Protein AF-A0A1C7M4G0-F1 (afdb_monomer_lite)

Organism: Grifola frondosa (NCBI:txid5627)

pLDDT: mean 76.02, std 16.28, range [31.17, 94.62]

Radius of gyration: 17.14 Å; chains: 1; bounding box: 57×36×47 Å

Secondary structure (DSSP, 8-state):
-EEPP-TTTTTTS-SS-SSTHHHHHHHHHHHT-B-SSEESSTTEEEEE-TT---SS-STT-PPPSEEEEEGGGHHHHPPPTT-------TTTEEEEEE--SSGGG-SB-PPPTT--HHHHTT--SB----SHHHHHHHHHHHHHHHHHHHHHHHHTT-S----EE--GGGG-

Sequence (172 aa):
MYMLSSRNAFTAIPAKAQKERDIYDPLVSSLNRKTKHKSRCPGIVFRNTSAYPDHDKKLGSHKPDLCGYAEEHLQFVQVSESHATAHTDLGYAALFIEVKPCPELDFFRDPPKDIDANDRASCKFVLDIGNKGNLEYAENALGQNIAYAAEICARQHRHFAFPYHLLVLWLG

Structure (mmCIF, N/CA/C/O backbone):
data_AF-A0A1C7M4G0-F1
#
_entry.id   AF-A0A1C7M4G0-F1
#
loop_
_atom_site.group_PDB
_atom_site.id
_atom_site.type_symbol
_atom_site.label_atom_id
_atom_site.label_alt_id
_atom_site.label_comp_id
_atom_site.label_asym_id
_atom_site.label_entity_id
_atom_site.label_seq_id
_atom_site.pdbx_PDB_ins_code
_atom_site.Cartn_x
_atom_site.Cartn_y
_atom_site.Cartn_z
_atom_site.occupancy
_atom_site.B_iso_or_equiv
_atom_site.auth_seq_id
_atom_site.auth_comp_id
_atom_site.auth_asym_id
_atom_site.auth_atom_id
_atom_site.pdbx_PDB_model_num
ATOM 1 N N . MET A 1 1 ? -1.140 -1.499 23.796 1.00 62.16 1 MET A N 1
ATOM 2 C CA . MET A 1 1 ? -1.315 -2.785 23.076 1.00 62.16 1 MET A CA 1
ATOM 3 C C . MET A 1 1 ? 0.041 -3.196 22.510 1.00 62.16 1 MET A C 1
ATOM 5 O O . MET A 1 1 ? 0.724 -2.320 22.000 1.00 62.16 1 MET A O 1
ATOM 9 N N . TYR A 1 2 ? 0.475 -4.456 22.633 1.00 81.38 2 TYR A N 1
ATOM 10 C CA . TYR A 1 2 ? 1.792 -4.876 22.110 1.00 81.38 2 TYR A CA 1
ATOM 11 C C . TYR A 1 2 ? 1.715 -5.265 20.626 1.00 81.38 2 TYR A C 1
ATOM 13 O O . TYR A 1 2 ? 0.671 -5.712 20.154 1.00 81.38 2 TYR A O 1
ATOM 21 N N . MET A 1 3 ? 2.820 -5.142 19.892 1.00 88.44 3 MET A N 1
ATOM 22 C CA . MET A 1 3 ? 2.870 -5.526 18.479 1.00 88.44 3 MET A CA 1
ATOM 23 C C . MET A 1 3 ? 3.054 -7.047 18.316 1.00 88.44 3 MET A C 1
ATOM 25 O O . MET A 1 3 ? 3.808 -7.681 19.062 1.00 88.44 3 MET A O 1
ATOM 29 N N . LEU A 1 4 ? 2.348 -7.659 17.360 1.00 90.94 4 LEU A N 1
ATOM 30 C CA . LEU A 1 4 ? 2.596 -9.049 16.956 1.00 90.94 4 LEU A CA 1
ATOM 31 C C . LEU A 1 4 ? 3.865 -9.150 16.098 1.00 90.94 4 LEU A C 1
ATOM 33 O O . LEU A 1 4 ? 4.090 -8.322 15.224 1.00 90.94 4 LEU A O 1
ATOM 37 N N . SER A 1 5 ? 4.655 -10.209 16.295 1.00 89.06 5 SER A N 1
ATOM 38 C CA . SER A 1 5 ? 5.868 -10.451 15.497 1.00 89.06 5 SER A CA 1
ATOM 39 C C . SER A 1 5 ? 5.536 -10.661 14.023 1.00 89.06 5 SER A C 1
ATOM 41 O O . SER A 1 5 ? 4.771 -11.571 13.714 1.00 89.06 5 SER A O 1
ATOM 43 N N . SER A 1 6 ? 6.138 -9.872 13.129 1.00 87.19 6 SER A N 1
ATOM 44 C CA . SER A 1 6 ? 5.999 -9.969 11.666 1.00 87.19 6 SER A CA 1
ATOM 45 C C . SER A 1 6 ? 6.600 -11.239 11.053 1.00 87.19 6 SER A C 1
ATOM 47 O O . SER A 1 6 ? 6.284 -11.562 9.910 1.00 87.19 6 SER A O 1
ATOM 49 N N . ARG A 1 7 ? 7.411 -11.997 11.803 1.00 88.00 7 ARG A N 1
ATOM 50 C CA . ARG A 1 7 ? 8.016 -13.243 11.321 1.00 88.00 7 ARG A CA 1
ATOM 51 C C . ARG A 1 7 ? 6.924 -14.228 10.891 1.00 88.00 7 ARG A C 1
ATOM 53 O O . ARG A 1 7 ? 6.023 -14.533 11.672 1.00 88.00 7 ARG A O 1
ATOM 60 N N . ASN A 1 8 ? 7.013 -14.712 9.652 1.00 87.44 8 ASN A N 1
ATOM 61 C CA . ASN A 1 8 ? 6.065 -15.640 9.018 1.00 87.44 8 ASN A CA 1
ATOM 62 C C . ASN A 1 8 ? 4.605 -15.146 8.961 1.00 87.44 8 ASN A C 1
ATOM 64 O O . ASN A 1 8 ? 3.692 -15.930 8.694 1.00 87.44 8 ASN A O 1
ATOM 68 N N . ALA A 1 9 ? 4.360 -13.856 9.213 1.00 89.12 9 ALA A N 1
ATOM 69 C CA . ALA A 1 9 ? 3.012 -13.307 9.354 1.00 89.12 9 ALA A CA 1
ATOM 70 C C . ALA A 1 9 ? 2.210 -13.297 8.051 1.00 89.12 9 ALA A C 1
ATOM 72 O O . ALA A 1 9 ? 0.985 -13.211 8.084 1.00 89.12 9 ALA A O 1
ATOM 73 N N . PHE A 1 10 ? 2.907 -13.387 6.927 1.00 91.06 10 PHE A N 1
ATOM 74 C CA . PHE A 1 10 ? 2.361 -13.201 5.593 1.00 91.06 10 PHE A CA 1
ATOM 75 C C . PHE A 1 10 ? 2.626 -14.414 4.690 1.00 91.06 10 PHE A C 1
ATOM 77 O O . PHE A 1 10 ? 2.544 -14.322 3.477 1.00 91.06 10 PHE A O 1
ATOM 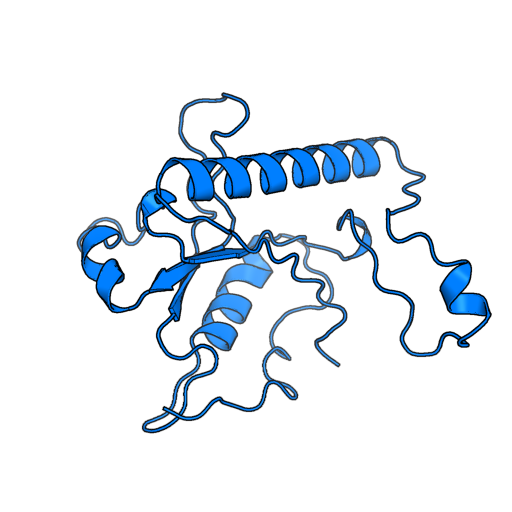84 N N . THR A 1 11 ? 2.916 -15.574 5.279 1.00 91.69 11 THR A N 1
ATOM 85 C CA . THR A 1 11 ? 3.160 -16.838 4.554 1.00 91.69 11 THR A CA 1
ATOM 86 C C . THR A 1 11 ? 1.976 -17.303 3.702 1.00 91.69 11 THR A C 1
ATOM 88 O O . THR A 1 11 ? 2.161 -18.086 2.779 1.00 91.69 11 THR A O 1
ATOM 91 N N . ALA A 1 12 ? 0.767 -16.818 3.995 1.00 90.19 12 ALA A N 1
ATOM 92 C CA . ALA A 1 12 ? -0.431 -17.066 3.197 1.00 90.19 12 ALA A CA 1
ATOM 93 C C . ALA A 1 12 ? -0.533 -16.177 1.941 1.00 90.19 12 ALA A C 1
ATOM 95 O O . ALA A 1 12 ? -1.409 -16.407 1.112 1.00 90.19 12 ALA A O 1
ATOM 96 N N . ILE A 1 13 ? 0.322 -15.156 1.805 1.00 90.50 13 ILE A N 1
ATOM 97 C CA . ILE A 1 13 ? 0.356 -14.279 0.633 1.00 90.50 13 ILE A CA 1
ATOM 98 C C . ILE A 1 13 ? 1.236 -14.930 -0.439 1.00 90.50 13 ILE A C 1
ATOM 100 O O . ILE A 1 13 ? 2.393 -15.254 -0.157 1.00 90.50 13 ILE A O 1
ATOM 104 N N . PRO A 1 14 ? 0.732 -15.121 -1.669 1.00 90.06 14 PRO A N 1
ATOM 105 C CA . PRO A 1 14 ? 1.526 -15.716 -2.732 1.00 90.06 14 PRO A CA 1
ATOM 106 C C . PRO A 1 14 ? 2.654 -14.775 -3.178 1.00 90.06 14 PRO A C 1
ATOM 108 O O . PRO A 1 14 ? 2.451 -13.574 -3.323 1.00 90.06 14 PRO A O 1
ATOM 111 N N . ALA A 1 15 ? 3.833 -15.335 -3.474 1.00 85.94 15 ALA A N 1
ATOM 112 C CA . ALA A 1 15 ? 4.969 -14.578 -4.017 1.00 85.94 15 ALA A CA 1
ATOM 113 C C . ALA A 1 15 ? 4.675 -13.961 -5.399 1.00 85.94 15 ALA A C 1
ATOM 115 O O . ALA A 1 15 ? 5.223 -12.919 -5.754 1.00 85.94 15 ALA A O 1
ATOM 116 N N . LYS A 1 16 ? 3.821 -14.635 -6.178 1.00 88.50 16 LYS A N 1
ATOM 117 C CA . LYS A 1 16 ? 3.263 -14.182 -7.452 1.00 88.50 16 LYS A CA 1
ATOM 118 C C . LYS A 1 16 ? 1.816 -14.647 -7.540 1.00 88.50 16 LYS A C 1
ATOM 120 O O . LYS A 1 16 ? 1.530 -15.808 -7.251 1.00 88.50 16 LYS A O 1
ATOM 125 N N . ALA A 1 17 ? 0.929 -13.768 -7.972 1.00 88.12 17 ALA A N 1
ATOM 126 C CA . ALA A 1 17 ? -0.472 -14.053 -8.224 1.00 88.12 17 ALA A CA 1
ATOM 127 C C . ALA A 1 17 ? -0.795 -13.860 -9.707 1.00 88.12 17 ALA A C 1
ATOM 129 O O . ALA A 1 17 ? -0.136 -13.099 -10.409 1.00 88.12 17 ALA A O 1
ATOM 130 N N . GLN A 1 18 ? -1.834 -14.543 -10.189 1.00 86.50 18 GLN A N 1
ATOM 131 C CA . GLN A 1 18 ? -2.363 -14.290 -11.533 1.00 86.50 18 GLN A CA 1
ATOM 132 C C . GLN A 1 18 ? -3.190 -13.001 -11.568 1.00 86.50 18 GLN A C 1
ATOM 134 O O . GLN A 1 18 ? -3.260 -12.336 -12.598 1.00 86.50 18 GLN A O 1
ATOM 139 N N . LYS A 1 19 ? -3.831 -12.648 -10.447 1.00 85.56 19 LYS A N 1
ATOM 140 C CA . LYS A 1 19 ? -4.625 -11.429 -10.290 1.00 85.56 19 LYS A CA 1
ATOM 141 C C . LYS A 1 19 ? -4.315 -10.785 -8.942 1.00 85.56 19 LYS A C 1
ATOM 143 O O . LYS A 1 19 ? -4.196 -11.488 -7.943 1.00 85.56 19 LYS A O 1
ATOM 148 N N . GLU A 1 20 ? -4.265 -9.455 -8.898 1.00 86.25 20 GLU A N 1
ATOM 149 C CA . GLU A 1 20 ? -4.039 -8.682 -7.659 1.00 86.25 20 GLU A CA 1
ATOM 150 C C . GLU A 1 20 ? -5.058 -9.041 -6.569 1.00 86.25 20 GLU A C 1
ATOM 152 O O . GLU A 1 20 ? -4.704 -9.198 -5.402 1.00 86.25 20 GLU A O 1
ATOM 157 N N . ARG A 1 21 ? -6.308 -9.315 -6.964 1.00 87.00 21 ARG A N 1
ATOM 158 C CA . ARG A 1 21 ? -7.375 -9.729 -6.042 1.00 87.00 21 ARG A CA 1
ATOM 159 C C . ARG A 1 21 ? -7.084 -10.973 -5.214 1.00 87.00 21 ARG A C 1
ATOM 161 O O . ARG A 1 21 ? -7.638 -11.112 -4.129 1.00 87.00 21 ARG A O 1
ATOM 168 N N . ASP A 1 22 ? -6.218 -11.854 -5.704 1.00 89.06 22 ASP A N 1
ATOM 169 C CA . ASP A 1 22 ? -5.860 -13.081 -4.997 1.00 89.06 22 ASP A CA 1
ATOM 170 C C . ASP A 1 22 ? -4.909 -12.785 -3.807 1.00 89.06 22 ASP A C 1
ATOM 172 O O . ASP A 1 22 ? -4.643 -13.663 -2.988 1.00 89.06 22 ASP A O 1
ATOM 176 N N . ILE A 1 23 ? -4.410 -11.544 -3.689 1.00 92.19 23 ILE A N 1
ATOM 177 C CA . ILE A 1 23 ? -3.521 -11.062 -2.618 1.00 92.19 23 ILE A CA 1
ATOM 178 C C . ILE A 1 23 ? -4.280 -10.252 -1.553 1.00 92.19 23 ILE A C 1
ATOM 180 O O . ILE A 1 23 ? -3.877 -10.266 -0.388 1.00 92.19 23 ILE A O 1
ATOM 184 N N . TYR A 1 24 ? -5.369 -9.557 -1.906 1.00 90.12 24 TYR A N 1
ATOM 185 C CA . TYR A 1 24 ? -6.025 -8.599 -1.002 1.00 90.12 24 TYR A CA 1
ATOM 186 C C . TYR A 1 24 ? -6.480 -9.228 0.318 1.00 90.12 24 TYR A C 1
ATOM 188 O O . TYR A 1 24 ? -6.098 -8.759 1.389 1.00 90.12 24 TYR A O 1
ATOM 196 N N . ASP A 1 25 ? -7.264 -10.303 0.260 1.00 91.00 25 ASP A N 1
ATOM 197 C CA . ASP A 1 25 ? -7.826 -10.941 1.452 1.00 91.00 25 ASP A CA 1
ATOM 198 C C . ASP A 1 25 ? -6.762 -11.540 2.387 1.00 91.00 25 ASP A C 1
ATOM 200 O O . ASP A 1 25 ? -6.805 -11.240 3.588 1.00 91.00 25 ASP A O 1
ATOM 204 N N . PRO A 1 26 ? -5.776 -12.336 1.913 1.00 93.75 26 PRO A N 1
ATOM 205 C CA . PRO A 1 26 ? -4.724 -12.828 2.799 1.00 93.75 26 PRO A CA 1
ATOM 206 C C . PRO A 1 26 ? -3.884 -11.682 3.381 1.00 93.75 26 PRO A C 1
ATOM 208 O O . PRO A 1 26 ? -3.517 -11.743 4.557 1.00 93.75 26 PRO A O 1
ATOM 211 N N . LEU A 1 27 ? -3.648 -10.604 2.624 1.00 93.38 27 LEU A N 1
ATOM 212 C CA . LEU A 1 27 ? -2.923 -9.431 3.113 1.00 93.38 27 LEU A CA 1
ATOM 213 C C . LEU A 1 27 ? -3.691 -8.683 4.207 1.00 93.38 27 LEU A C 1
ATOM 215 O O . LEU A 1 27 ? -3.149 -8.455 5.291 1.00 93.38 27 LEU A O 1
ATOM 219 N N . VAL A 1 28 ? -4.964 -8.361 3.971 1.00 92.81 28 VAL A N 1
ATOM 220 C CA . VAL A 1 28 ? -5.837 -7.706 4.957 1.00 92.81 28 VAL A CA 1
ATOM 221 C C . VAL A 1 28 ? -5.975 -8.568 6.210 1.00 92.81 28 VAL A C 1
ATOM 223 O O . VAL A 1 28 ? -5.891 -8.050 7.324 1.00 92.81 28 VAL A O 1
ATOM 226 N N . SER A 1 29 ? -6.126 -9.885 6.053 1.00 93.88 29 SER A N 1
ATOM 227 C CA . SER A 1 29 ? -6.206 -10.829 7.171 1.00 93.88 29 SER A CA 1
ATOM 228 C C . SER A 1 29 ? -4.931 -10.820 8.025 1.00 93.88 29 SER A C 1
ATOM 230 O O . SER A 1 29 ? -4.996 -10.734 9.257 1.00 93.88 29 SER A O 1
ATOM 232 N N . SER A 1 30 ? -3.753 -10.825 7.393 1.00 94.62 30 SER A N 1
ATOM 233 C CA . SER A 1 30 ? -2.465 -10.743 8.090 1.00 94.62 30 SER A CA 1
ATOM 234 C C . SER A 1 30 ? -2.242 -9.398 8.792 1.00 94.62 30 SER A C 1
ATOM 236 O O . SER A 1 30 ? -1.787 -9.381 9.944 1.00 94.62 30 SER A O 1
ATOM 238 N N . LEU A 1 31 ? -2.585 -8.285 8.133 1.00 94.00 31 LEU A N 1
ATOM 239 C CA . LEU A 1 31 ? -2.451 -6.922 8.664 1.00 94.00 31 LEU A CA 1
ATOM 240 C C . LEU A 1 31 ? -3.425 -6.637 9.811 1.00 94.00 31 LEU A C 1
ATOM 242 O O . LEU A 1 31 ? -3.052 -6.011 10.794 1.00 94.00 31 LEU A O 1
ATOM 246 N N . ASN A 1 32 ? -4.653 -7.145 9.748 1.00 94.50 32 ASN A N 1
ATOM 247 C CA . ASN A 1 32 ? -5.644 -6.946 10.808 1.00 94.50 32 ASN A CA 1
ATOM 248 C C . ASN A 1 32 ? -5.561 -7.990 11.926 1.00 94.50 32 ASN A C 1
ATOM 250 O O . ASN A 1 32 ? -6.374 -7.980 12.856 1.00 94.50 32 ASN A O 1
ATOM 254 N N . ARG A 1 33 ? -4.592 -8.913 11.863 1.00 94.50 33 ARG A N 1
ATOM 255 C CA . ARG A 1 33 ? -4.458 -9.970 12.864 1.00 94.50 33 ARG A CA 1
ATOM 256 C C . ARG A 1 33 ? -4.251 -9.365 14.251 1.00 94.50 33 ARG A C 1
ATOM 258 O O . ARG A 1 33 ? -3.264 -8.672 14.504 1.00 94.50 33 ARG A O 1
ATOM 265 N N . LYS A 1 34 ? -5.141 -9.722 15.176 1.00 93.81 34 LYS A N 1
ATOM 266 C CA . LYS A 1 34 ? -5.083 -9.333 16.586 1.00 93.81 34 LYS A CA 1
ATOM 267 C C . LYS A 1 34 ? -5.391 -10.502 17.518 1.00 93.81 34 LYS A C 1
ATOM 269 O O . LYS A 1 34 ? -6.060 -11.461 17.151 1.00 93.81 34 LYS A O 1
ATOM 274 N N . THR A 1 35 ? -4.868 -10.418 18.730 1.00 91.56 35 THR A N 1
ATOM 275 C CA . THR A 1 35 ? -5.187 -11.261 19.885 1.00 91.56 35 THR A CA 1
ATOM 276 C C . THR A 1 35 ? -5.743 -10.370 20.995 1.00 91.56 35 THR A C 1
ATOM 278 O O . THR A 1 35 ? -5.799 -9.150 20.845 1.00 91.56 35 THR A O 1
ATOM 281 N N . LYS A 1 36 ? -6.096 -10.951 22.148 1.00 89.19 36 LYS A N 1
ATOM 282 C CA . LYS A 1 36 ? -6.594 -10.196 23.312 1.00 89.19 36 LYS A CA 1
ATOM 283 C C . LYS A 1 36 ? -5.680 -9.033 23.739 1.00 89.19 36 LYS A C 1
ATOM 285 O O . LYS A 1 36 ? -6.167 -8.040 24.264 1.00 89.19 36 LYS A O 1
ATOM 290 N N . HIS A 1 37 ? -4.367 -9.146 23.521 1.00 89.88 37 HIS A N 1
ATOM 291 C CA . HIS A 1 37 ? -3.383 -8.173 24.018 1.00 89.88 37 HIS A CA 1
ATOM 292 C C . HIS A 1 37 ? -2.473 -7.580 22.938 1.00 89.88 37 HIS A C 1
ATOM 294 O O . HIS A 1 37 ? -1.711 -6.647 23.223 1.00 89.88 37 HIS A O 1
ATOM 300 N N . LYS A 1 38 ? -2.508 -8.126 21.716 1.00 92.12 38 LYS A N 1
ATOM 301 C CA . LYS A 1 38 ? -1.575 -7.757 20.650 1.00 92.12 38 LYS A CA 1
ATOM 302 C C . LYS A 1 38 ? -2.286 -7.522 19.326 1.00 92.12 38 LYS A C 1
ATOM 304 O O . LYS A 1 38 ? -3.219 -8.246 19.011 1.00 92.12 38 LYS A O 1
ATOM 309 N N . SER A 1 39 ? -1.819 -6.568 18.534 1.00 93.25 39 SER A N 1
ATOM 310 C CA . SER A 1 39 ? -2.246 -6.374 17.140 1.00 93.25 39 SER A CA 1
ATOM 311 C C . SER A 1 39 ? -1.015 -6.277 16.249 1.00 93.25 39 SER A C 1
ATOM 313 O O . SER A 1 39 ? 0.058 -5.894 16.717 1.00 93.25 39 SER A O 1
ATOM 315 N N . ARG A 1 40 ? -1.142 -6.653 14.977 1.00 92.69 40 ARG A N 1
ATOM 316 C CA . ARG A 1 40 ? -0.113 -6.382 13.965 1.00 92.69 40 ARG A CA 1
ATOM 317 C C . ARG A 1 40 ? 0.077 -4.879 13.775 1.00 92.69 40 ARG A C 1
ATOM 319 O O . ARG A 1 40 ? 1.202 -4.398 13.801 1.00 92.69 40 ARG A O 1
ATOM 326 N N . CYS A 1 41 ? -1.042 -4.174 13.651 1.00 92.25 41 CYS A N 1
ATOM 327 C CA . CYS A 1 41 ? -1.128 -2.747 13.394 1.00 92.25 41 CYS A CA 1
ATOM 328 C C . CYS A 1 41 ? -2.031 -2.131 14.476 1.00 92.25 41 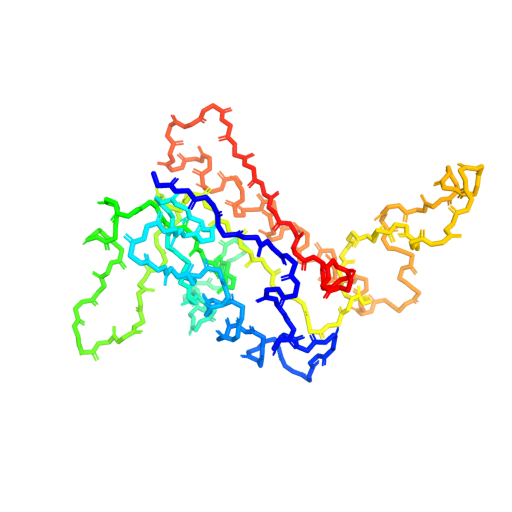CYS A C 1
ATOM 330 O O . CYS A 1 41 ? -3.227 -1.961 14.260 1.00 92.25 41 CYS A O 1
ATOM 332 N N . PRO A 1 42 ? -1.521 -1.898 15.701 1.00 92.19 42 PRO A N 1
ATOM 333 C CA . PRO A 1 42 ? -2.325 -1.305 16.767 1.00 92.19 42 PRO A CA 1
ATOM 334 C C . PRO A 1 42 ? -2.885 0.065 16.361 1.00 92.19 42 PRO A C 1
ATOM 336 O O . PRO A 1 42 ? -2.130 0.914 15.896 1.00 92.19 42 PRO A O 1
ATOM 339 N N . GLY A 1 43 ? -4.191 0.273 16.550 1.00 91.06 43 GLY A N 1
ATOM 340 C CA . GLY A 1 43 ? -4.870 1.535 16.235 1.00 91.06 43 GLY A CA 1
ATOM 341 C C . GLY A 1 43 ? -5.188 1.750 14.753 1.00 91.06 43 GLY A C 1
ATOM 342 O O . GLY A 1 43 ? -5.826 2.747 14.431 1.00 91.06 43 GLY A O 1
ATOM 343 N N . ILE A 1 44 ? -4.790 0.832 13.861 1.00 91.75 44 ILE A N 1
ATOM 344 C CA . ILE A 1 44 ? -5.073 0.911 12.424 1.00 91.75 44 ILE A CA 1
ATOM 345 C C . ILE A 1 44 ? -5.789 -0.356 11.957 1.00 91.75 44 ILE A C 1
ATOM 347 O O . ILE A 1 44 ? -5.367 -1.472 12.257 1.00 91.75 44 ILE A O 1
ATOM 351 N N . VAL A 1 45 ? -6.841 -0.182 11.160 1.00 92.06 45 VAL A N 1
ATOM 352 C CA . VAL A 1 45 ? -7.573 -1.266 10.501 1.00 92.06 45 VAL A CA 1
ATOM 353 C C . VAL A 1 45 ? -7.498 -1.092 8.993 1.00 92.06 45 VAL A C 1
ATOM 355 O O . VAL A 1 45 ? -7.917 -0.072 8.448 1.00 92.06 45 VAL A O 1
ATOM 358 N N . PHE A 1 46 ? -6.988 -2.117 8.319 1.00 91.81 46 PHE A N 1
ATOM 359 C CA . PHE A 1 46 ? -6.898 -2.183 6.867 1.00 91.81 46 PHE A CA 1
ATOM 360 C C . PHE A 1 46 ? -8.205 -2.678 6.251 1.00 91.81 46 PHE A C 1
ATOM 362 O O . PHE A 1 46 ? -8.858 -3.583 6.777 1.00 91.81 46 PHE A O 1
ATOM 369 N N . ARG A 1 47 ? -8.588 -2.098 5.119 1.00 89.06 47 ARG A N 1
ATOM 370 C CA . ARG A 1 47 ? -9.773 -2.461 4.341 1.00 89.06 47 ARG A CA 1
ATOM 371 C C . ARG A 1 47 ? -9.390 -2.666 2.887 1.00 89.06 47 ARG A C 1
ATOM 373 O O . ARG A 1 47 ? -8.525 -1.964 2.376 1.00 89.06 47 ARG A O 1
ATOM 380 N N . ASN A 1 48 ? -10.057 -3.625 2.252 1.00 87.62 48 ASN A N 1
ATOM 381 C CA . ASN A 1 48 ? -9.997 -3.802 0.812 1.00 87.62 48 ASN A CA 1
ATOM 382 C C . ASN A 1 48 ? -10.863 -2.732 0.143 1.00 87.62 48 ASN A C 1
ATOM 384 O O . ASN A 1 48 ? -12.067 -2.668 0.385 1.00 87.62 48 ASN A O 1
ATOM 388 N N . THR A 1 49 ? -10.221 -1.892 -0.658 1.00 83.69 49 THR A N 1
ATOM 389 C CA . THR A 1 49 ? -10.798 -0.733 -1.339 1.00 83.69 49 THR A CA 1
ATOM 390 C C . THR A 1 49 ? -10.713 -0.845 -2.867 1.00 83.69 49 THR A C 1
ATOM 392 O O . THR A 1 49 ? -11.229 0.018 -3.571 1.00 83.69 49 THR A O 1
ATOM 395 N N . SER A 1 50 ? -10.163 -1.954 -3.377 1.00 78.69 50 SER A N 1
ATOM 396 C CA . SER A 1 50 ? -9.980 -2.252 -4.808 1.00 78.69 50 SER A CA 1
ATOM 397 C C . SER A 1 50 ? -11.279 -2.362 -5.618 1.00 78.69 50 SER A C 1
ATOM 399 O O . SER A 1 50 ? -11.274 -2.194 -6.835 1.00 78.69 50 SER A O 1
ATOM 401 N N . ALA A 1 51 ? -12.411 -2.656 -4.969 1.00 65.75 51 ALA A N 1
ATOM 402 C CA . ALA A 1 51 ? -13.654 -3.014 -5.654 1.00 65.75 51 ALA A CA 1
ATOM 403 C C . ALA A 1 51 ? -14.343 -1.848 -6.402 1.00 65.75 51 ALA A C 1
ATOM 405 O O . ALA A 1 51 ? -15.336 -2.088 -7.087 1.00 65.75 51 ALA A O 1
ATOM 406 N N . TYR A 1 52 ? -13.844 -0.609 -6.296 1.00 55.97 52 TYR A N 1
ATOM 407 C CA . TYR A 1 52 ? -14.472 0.571 -6.901 1.00 55.97 52 TYR A CA 1
ATOM 408 C C . TYR A 1 52 ? -13.432 1.529 -7.498 1.00 55.97 52 TYR A C 1
ATOM 410 O O . TYR A 1 52 ? -12.856 2.322 -6.756 1.00 55.97 52 TYR A O 1
ATOM 418 N N . PRO A 1 53 ? -13.220 1.551 -8.825 1.00 49.84 53 PRO A N 1
ATOM 419 C CA . PRO A 1 53 ? -12.735 2.772 -9.468 1.00 49.84 53 PRO A CA 1
ATOM 420 C C . PRO A 1 53 ? -13.767 3.887 -9.217 1.00 49.84 53 PRO A C 1
ATOM 422 O O . PRO A 1 53 ? -14.967 3.610 -9.328 1.00 49.84 53 PRO A O 1
ATOM 425 N N . ASP A 1 54 ? -13.370 5.123 -8.859 1.00 44.12 54 ASP A N 1
ATOM 426 C CA . ASP A 1 54 ? -14.358 6.207 -8.935 1.00 44.12 54 ASP A CA 1
ATOM 427 C C . ASP A 1 54 ? -14.876 6.262 -10.373 1.00 44.12 54 ASP A C 1
ATOM 429 O O . ASP A 1 54 ? -14.135 6.116 -11.345 1.00 44.12 54 ASP A O 1
ATOM 433 N N . HIS A 1 55 ? -16.190 6.416 -10.505 1.00 42.34 55 HIS A N 1
ATOM 434 C CA . HIS A 1 55 ? -16.887 6.373 -11.790 1.00 42.34 55 HIS A CA 1
ATOM 435 C C . HIS A 1 55 ? -16.425 7.464 -12.779 1.00 42.34 55 HIS A C 1
ATOM 437 O O . HIS A 1 55 ? -16.766 7.410 -13.963 1.00 42.34 55 HIS A O 1
ATOM 443 N N . ASP A 1 56 ? -15.612 8.414 -12.321 1.00 46.69 56 ASP A N 1
ATOM 444 C CA . ASP A 1 56 ? -14.987 9.445 -13.130 1.00 46.69 56 ASP A CA 1
ATOM 445 C C . ASP A 1 56 ? -13.650 8.943 -13.669 1.00 46.69 56 ASP A C 1
ATOM 447 O O . ASP A 1 56 ? -12.690 8.860 -12.930 1.00 46.69 56 ASP A O 1
ATOM 451 N N . LYS A 1 57 ? -13.527 8.695 -14.976 1.00 48.69 57 LYS A N 1
ATOM 452 C CA . LYS A 1 57 ? -12.266 8.304 -15.652 1.00 48.69 57 LYS A CA 1
ATOM 453 C C . LYS A 1 57 ? -11.175 9.399 -15.663 1.00 48.69 57 LYS A C 1
ATOM 455 O O . LYS A 1 57 ? -10.425 9.522 -16.631 1.00 48.69 57 LYS A O 1
ATOM 460 N N . LYS A 1 58 ? -11.115 10.264 -14.651 1.00 50.44 58 LYS A N 1
ATOM 461 C CA . LYS A 1 58 ? -10.089 11.303 -14.511 1.00 50.44 58 LYS A CA 1
ATOM 462 C C . LYS A 1 58 ? -8.815 10.688 -13.933 1.00 50.44 58 LYS A C 1
ATOM 464 O O . LYS A 1 58 ? -8.884 9.814 -13.075 1.00 50.44 58 LYS A O 1
ATOM 469 N N . LEU A 1 59 ? -7.648 11.161 -14.362 1.00 45.41 59 LEU A N 1
ATOM 470 C CA . LEU A 1 59 ? -6.390 10.858 -13.671 1.00 45.41 59 LEU A CA 1
ATOM 471 C C . LEU A 1 59 ? -6.521 11.254 -12.187 1.00 45.41 59 LEU A C 1
ATOM 473 O O . LEU A 1 59 ? -6.941 12.370 -11.892 1.00 45.41 59 LEU A O 1
ATOM 477 N N . GLY A 1 60 ? -6.217 10.324 -11.274 1.00 48.03 60 GLY A N 1
ATOM 478 C CA . GLY A 1 60 ? -6.395 10.497 -9.821 1.00 48.03 60 GLY A CA 1
ATOM 479 C C . GLY A 1 60 ? -7.723 9.985 -9.239 1.00 48.03 60 GLY A C 1
ATOM 480 O O . GLY A 1 60 ? -7.936 10.105 -8.040 1.00 48.03 60 GLY A O 1
ATOM 481 N N . SER A 1 61 ? -8.602 9.397 -10.056 1.00 53.75 61 SER A N 1
ATOM 482 C CA . SER A 1 61 ? -9.890 8.798 -9.635 1.00 53.75 61 SER A CA 1
ATOM 483 C C . SER A 1 61 ? -9.808 7.349 -9.152 1.00 53.75 61 SER A C 1
ATOM 485 O O . SER A 1 61 ? -10.796 6.751 -8.720 1.00 53.75 61 SER A O 1
ATOM 487 N N . HIS A 1 62 ? -8.642 6.729 -9.275 1.00 64.00 62 HIS A N 1
ATOM 488 C CA . HIS A 1 62 ? -8.492 5.372 -8.795 1.00 64.00 62 HIS A CA 1
ATOM 489 C C . HIS A 1 62 ? -8.397 5.404 -7.272 1.00 64.00 62 HIS A C 1
ATOM 491 O O . HIS A 1 62 ? -7.870 6.342 -6.684 1.00 64.00 62 HIS A O 1
ATOM 497 N N . LYS A 1 63 ? -8.980 4.410 -6.614 1.00 74.19 63 LYS A N 1
ATOM 498 C CA . LYS A 1 63 ? -8.811 4.231 -5.176 1.00 74.19 63 LYS A CA 1
ATOM 499 C C . LYS A 1 63 ? -7.627 3.299 -4.965 1.00 74.19 63 LYS A C 1
ATOM 501 O O . LYS A 1 63 ? -7.454 2.389 -5.777 1.00 74.19 63 LYS A O 1
ATOM 506 N N . PRO A 1 64 ? -6.832 3.497 -3.900 1.00 83.50 64 PRO A N 1
ATOM 507 C CA . PRO A 1 64 ? -5.827 2.521 -3.534 1.00 83.50 64 PRO A CA 1
ATOM 508 C C . PRO A 1 64 ? -6.452 1.140 -3.376 1.00 83.50 64 PRO A C 1
ATOM 510 O O . PRO A 1 64 ? -7.599 1.031 -2.927 1.00 83.50 64 PRO A O 1
ATOM 513 N N . ASP A 1 65 ? -5.692 0.094 -3.675 1.00 86.62 65 ASP A N 1
ATOM 514 C CA . ASP A 1 65 ? -6.152 -1.281 -3.479 1.00 86.62 65 ASP A 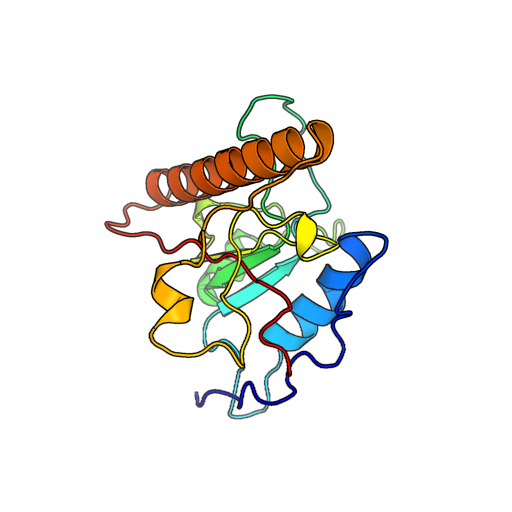CA 1
ATOM 515 C C . ASP A 1 65 ? -6.585 -1.553 -2.038 1.00 86.62 65 ASP A C 1
ATOM 517 O O . ASP A 1 65 ? -7.655 -2.120 -1.804 1.00 86.62 65 ASP A O 1
ATOM 521 N N . LEU A 1 66 ? -5.769 -1.124 -1.068 1.00 88.44 66 LEU A N 1
ATOM 522 C CA . LEU A 1 66 ? -6.080 -1.200 0.356 1.00 88.44 66 LEU A CA 1
ATOM 523 C C . LEU A 1 66 ? -5.851 0.150 1.043 1.00 88.44 66 LEU A C 1
ATOM 525 O O . LEU A 1 66 ? -4.830 0.807 0.831 1.00 88.44 66 LEU A O 1
ATOM 529 N N . CYS A 1 67 ? -6.730 0.502 1.979 1.00 88.38 67 CYS A N 1
ATOM 530 C CA . CYS A 1 67 ? -6.537 1.639 2.879 1.00 88.38 67 CYS A CA 1
ATOM 531 C C . CYS A 1 67 ? -6.524 1.200 4.345 1.00 88.38 67 CYS A C 1
ATOM 533 O O . CYS A 1 67 ? -7.347 0.394 4.779 1.00 88.38 67 CYS A O 1
ATOM 535 N N . GLY A 1 68 ? -5.588 1.749 5.116 1.00 89.94 68 GLY A N 1
ATOM 536 C CA . GLY A 1 68 ? -5.528 1.639 6.569 1.00 89.94 68 GLY A CA 1
ATOM 537 C C . GLY A 1 68 ? -6.134 2.876 7.219 1.00 89.94 68 GLY A C 1
ATOM 538 O O . GLY A 1 68 ? -5.692 3.990 6.947 1.00 89.94 68 GLY A O 1
ATOM 539 N N . TYR A 1 69 ? -7.111 2.686 8.100 1.00 88.69 69 TYR A N 1
ATOM 540 C CA . TYR A 1 69 ? -7.813 3.754 8.817 1.00 88.69 69 TYR A CA 1
ATOM 541 C C . TYR A 1 69 ? -7.530 3.678 10.310 1.00 88.69 69 TYR A C 1
ATOM 543 O O . TYR A 1 69 ? -7.396 2.577 10.844 1.00 88.69 69 TYR A O 1
ATOM 551 N N . ALA A 1 70 ? -7.496 4.823 10.994 1.00 89.56 70 ALA A N 1
ATOM 552 C CA . ALA A 1 70 ? -7.518 4.820 12.454 1.00 89.56 70 ALA A CA 1
ATOM 553 C C . ALA A 1 70 ? -8.824 4.177 12.953 1.00 89.56 70 ALA A C 1
ATOM 555 O O . ALA A 1 70 ? -9.882 4.398 12.360 1.00 89.56 70 ALA A O 1
ATOM 556 N N . GLU A 1 71 ? -8.762 3.388 14.028 1.00 89.69 71 GLU A N 1
ATOM 557 C CA . GLU A 1 71 ? -9.940 2.688 14.568 1.00 89.69 71 GLU A CA 1
ATOM 558 C C . GLU A 1 71 ? -11.100 3.650 14.883 1.00 89.69 71 GLU A C 1
ATOM 560 O O . GLU A 1 71 ? -12.246 3.364 14.540 1.00 89.69 71 GLU A O 1
ATOM 565 N N . GLU A 1 72 ? -10.801 4.822 15.446 1.00 88.12 72 GLU A N 1
ATOM 566 C CA . GLU A 1 72 ? -11.779 5.882 15.736 1.00 88.12 72 GLU A CA 1
ATOM 567 C C . GLU A 1 72 ? -12.440 6.492 14.490 1.00 88.12 72 GLU A C 1
ATOM 569 O O . GLU A 1 72 ? -13.541 7.034 14.576 1.00 88.12 72 GLU A O 1
ATOM 574 N N . HIS A 1 73 ? -11.807 6.377 13.319 1.00 86.06 73 HIS A N 1
ATOM 575 C CA . HIS A 1 73 ? -12.355 6.887 12.064 1.00 86.06 73 HIS A CA 1
ATOM 576 C C . HIS A 1 73 ? -13.246 5.875 11.342 1.00 86.06 73 HIS A C 1
ATOM 578 O O . HIS A 1 73 ? -13.902 6.231 10.363 1.00 86.06 73 HIS A O 1
ATOM 584 N N . LEU A 1 74 ? -13.307 4.620 11.808 1.00 84.62 74 LEU A N 1
ATOM 585 C CA . LEU A 1 74 ? -14.037 3.559 11.112 1.00 84.62 74 LEU A CA 1
ATOM 586 C C . LEU A 1 74 ? -15.522 3.869 10.943 1.00 84.62 74 LEU A C 1
ATOM 588 O O . LEU A 1 74 ? -16.077 3.563 9.894 1.00 84.62 74 LEU A O 1
ATOM 592 N N . GLN A 1 75 ? -16.140 4.524 11.922 1.00 81.56 75 GLN A N 1
ATOM 593 C CA . GLN A 1 75 ? -17.546 4.928 11.847 1.00 81.56 75 GLN A CA 1
ATOM 594 C C . GLN A 1 75 ? -17.840 5.935 10.722 1.00 81.56 75 GLN A C 1
ATOM 596 O O . GLN A 1 75 ? -18.979 6.024 10.280 1.00 81.56 75 GLN A O 1
ATOM 601 N N . PHE A 1 76 ? -16.835 6.685 10.254 1.00 76.75 76 PHE A N 1
ATOM 602 C CA . PHE A 1 76 ? -16.993 7.674 9.180 1.00 76.75 76 PHE A CA 1
ATOM 603 C C . PHE A 1 76 ? -16.783 7.075 7.787 1.00 76.75 76 PHE A C 1
ATOM 605 O O . PHE A 1 76 ? -17.244 7.640 6.802 1.00 76.75 76 PHE A O 1
ATOM 612 N N . VAL A 1 77 ? -16.099 5.929 7.702 1.00 77.56 77 VAL A N 1
ATOM 613 C CA . VAL A 1 77 ? -15.786 5.246 6.433 1.00 77.56 77 VAL A CA 1
ATOM 614 C C . VAL A 1 77 ? -16.581 3.953 6.235 1.00 77.56 77 VAL A C 1
ATOM 616 O O . VAL A 1 77 ? -16.568 3.366 5.154 1.00 77.56 77 VAL A O 1
ATOM 619 N N . GLN A 1 78 ? -17.282 3.479 7.268 1.00 69.19 78 GLN A N 1
ATOM 620 C CA . GLN A 1 78 ? -18.185 2.335 7.176 1.00 69.19 78 GLN A CA 1
ATOM 621 C C . GLN A 1 78 ? -19.525 2.749 6.563 1.00 69.19 78 GLN A C 1
ATOM 623 O O . GLN A 1 78 ? -20.237 3.594 7.097 1.00 69.19 78 GLN A O 1
ATOM 628 N N . VAL A 1 79 ? -19.893 2.092 5.465 1.00 59.22 79 VAL A N 1
ATOM 629 C CA . VAL A 1 79 ? -21.242 2.151 4.888 1.00 59.22 79 VAL A CA 1
ATOM 630 C C . VAL A 1 79 ? -22.046 0.980 5.464 1.00 59.22 79 VAL A C 1
ATOM 632 O O . VAL A 1 79 ? -21.513 -0.121 5.608 1.00 59.22 79 VAL A O 1
ATOM 635 N N . SER A 1 80 ? -23.298 1.219 5.856 1.00 49.50 80 SER A N 1
ATOM 636 C CA . SER A 1 80 ? -24.161 0.240 6.529 1.00 49.50 80 SER A CA 1
ATOM 637 C C . SER A 1 80 ? -24.529 -0.977 5.655 1.00 49.50 80 SER A C 1
ATOM 639 O O . SER A 1 80 ? -24.476 -0.943 4.427 1.00 49.50 80 SER A O 1
ATOM 641 N N . GLU A 1 81 ? -24.906 -2.071 6.333 1.00 47.38 81 GLU A N 1
ATOM 642 C CA . GLU A 1 81 ? -24.867 -3.499 5.940 1.00 47.38 81 GLU A CA 1
ATOM 643 C C . GLU A 1 81 ? -25.661 -3.970 4.697 1.00 47.38 81 GLU A C 1
ATOM 645 O O . GLU A 1 81 ? -25.803 -5.172 4.489 1.00 47.38 81 GLU A O 1
ATOM 650 N N . SER A 1 82 ? -26.131 -3.089 3.814 1.00 41.84 82 SER A N 1
ATOM 651 C CA . SER A 1 82 ? -26.675 -3.512 2.505 1.00 41.84 82 SER A CA 1
ATOM 652 C C . SER A 1 82 ? -25.642 -3.479 1.374 1.00 41.84 82 SER A C 1
ATOM 654 O O . SER A 1 82 ? -25.834 -4.125 0.345 1.00 41.84 82 SER A O 1
ATOM 656 N N . HIS A 1 83 ? -24.507 -2.807 1.586 1.00 43.16 83 HIS A N 1
ATOM 657 C CA . HIS A 1 83 ? -23.399 -2.744 0.640 1.00 43.16 83 HIS A CA 1
ATOM 658 C C . HIS A 1 83 ? -22.090 -2.869 1.421 1.00 43.16 83 HIS A C 1
ATOM 660 O O . HIS A 1 83 ? -21.564 -1.884 1.928 1.00 43.16 83 HIS A O 1
ATOM 666 N N . ALA A 1 84 ? -21.572 -4.095 1.552 1.00 41.69 84 ALA A N 1
ATOM 667 C CA . ALA A 1 84 ? -20.342 -4.441 2.283 1.00 41.69 84 ALA A CA 1
ATOM 668 C C . ALA A 1 84 ? -19.047 -3.886 1.640 1.00 41.69 84 ALA A C 1
ATOM 670 O O . ALA A 1 84 ? -17.980 -4.495 1.698 1.00 41.69 84 ALA A O 1
ATOM 671 N N . THR A 1 85 ? -19.143 -2.727 1.006 1.00 48.75 85 THR A N 1
ATOM 672 C CA . THR A 1 85 ? -18.129 -2.084 0.191 1.00 48.75 85 THR A CA 1
ATOM 673 C C . THR A 1 85 ? -17.974 -0.660 0.700 1.00 48.75 85 THR A C 1
ATOM 675 O O . THR A 1 85 ? -18.631 0.267 0.228 1.00 48.75 85 THR A O 1
ATOM 678 N N . ALA A 1 86 ? -17.156 -0.517 1.743 1.00 51.06 86 ALA A N 1
ATOM 679 C CA . ALA A 1 86 ? -16.825 0.766 2.344 1.00 51.06 86 ALA A CA 1
ATOM 680 C C . ALA A 1 86 ? -16.363 1.743 1.253 1.00 51.06 86 ALA A C 1
ATOM 682 O O . ALA A 1 86 ? -15.429 1.445 0.507 1.00 51.06 86 ALA A O 1
ATOM 683 N N . HIS A 1 87 ? -17.021 2.896 1.138 1.00 55.59 87 HIS A N 1
ATOM 684 C CA . HIS A 1 87 ? -16.504 3.965 0.299 1.00 55.59 87 HIS A CA 1
ATOM 685 C C . HIS A 1 87 ? -15.166 4.417 0.888 1.00 55.59 87 HIS A C 1
ATOM 687 O O . HIS A 1 87 ? -15.091 4.840 2.040 1.00 55.59 87 HIS A O 1
ATOM 693 N N . THR A 1 88 ? -14.097 4.306 0.104 1.00 65.00 88 THR A N 1
ATOM 694 C CA . THR A 1 88 ? -12.793 4.849 0.476 1.00 65.00 88 THR A CA 1
ATOM 695 C C . THR A 1 88 ? -12.902 6.361 0.604 1.00 65.00 88 THR A C 1
ATOM 697 O O . THR A 1 88 ? -12.982 7.054 -0.410 1.00 65.00 88 THR A O 1
ATOM 700 N N . ASP A 1 89 ? -12.870 6.882 1.827 1.00 74.69 89 ASP A N 1
ATOM 701 C CA . ASP A 1 89 ? -12.577 8.294 2.047 1.00 74.69 89 ASP A CA 1
ATOM 702 C C . ASP A 1 89 ? -11.080 8.454 2.326 1.00 74.69 89 ASP A C 1
ATOM 704 O O . ASP A 1 89 ? -10.586 8.153 3.417 1.00 74.69 89 ASP A O 1
ATOM 708 N N . LEU A 1 90 ? -10.340 8.915 1.316 1.00 78.19 90 LEU A N 1
ATOM 709 C CA . LEU A 1 90 ? -8.909 9.202 1.439 1.00 78.19 90 LEU A CA 1
ATOM 710 C C . LEU A 1 90 ? -8.618 10.280 2.495 1.00 78.19 90 LEU A C 1
ATOM 712 O O . LEU A 1 90 ? -7.537 10.280 3.076 1.00 78.19 90 LEU A O 1
ATOM 716 N N . GLY A 1 91 ? -9.596 11.129 2.829 1.00 76.88 91 GLY A N 1
ATOM 717 C CA . GLY A 1 91 ? -9.504 12.095 3.921 1.00 76.88 91 GLY A CA 1
ATOM 718 C C . GLY A 1 91 ? -9.417 11.459 5.309 1.00 76.88 91 GLY A C 1
ATOM 719 O O . GLY A 1 91 ? -8.955 12.110 6.241 1.00 76.88 91 GLY A O 1
ATOM 720 N N . TYR A 1 92 ? -9.757 10.179 5.469 1.00 81.69 92 TYR A N 1
ATOM 721 C CA . TYR A 1 92 ? -9.576 9.443 6.729 1.00 81.69 92 TYR A CA 1
ATOM 722 C C . TYR A 1 92 ? -8.469 8.387 6.671 1.00 81.69 92 TYR A C 1
ATOM 724 O O . TYR A 1 92 ? -8.112 7.824 7.713 1.00 81.69 92 TYR A O 1
ATOM 732 N N . ALA A 1 93 ? -7.895 8.130 5.491 1.00 85.62 93 ALA A N 1
ATOM 733 C CA . ALA A 1 93 ? -6.820 7.161 5.338 1.00 85.62 93 ALA A CA 1
ATOM 734 C C . ALA A 1 93 ? -5.587 7.594 6.152 1.00 85.62 93 ALA A C 1
ATOM 736 O O . ALA A 1 93 ? -5.105 8.727 6.083 1.00 85.62 93 ALA A O 1
ATOM 737 N N . ALA A 1 94 ? -5.084 6.686 6.981 1.00 85.56 94 ALA A N 1
ATOM 738 C CA . ALA A 1 94 ? -3.793 6.819 7.645 1.00 85.56 94 ALA A CA 1
ATOM 739 C C . ALA A 1 94 ? -2.673 6.264 6.760 1.00 85.56 94 ALA A C 1
ATOM 741 O O . ALA A 1 94 ? -1.581 6.821 6.732 1.00 85.56 94 ALA A O 1
ATOM 742 N N . LEU A 1 95 ? -2.970 5.174 6.049 1.00 87.56 95 LEU A N 1
ATOM 743 C CA . LEU A 1 95 ? -2.052 4.424 5.203 1.00 87.56 95 LEU A CA 1
ATOM 744 C C . LEU A 1 95 ? -2.782 3.964 3.942 1.00 87.56 95 LEU A C 1
ATOM 746 O O . LEU A 1 95 ? -3.998 3.763 3.965 1.00 87.56 95 LEU A O 1
ATOM 750 N N . PHE A 1 96 ? -2.033 3.714 2.877 1.00 88.38 96 PHE A N 1
ATOM 751 C CA . PHE A 1 96 ? -2.533 3.021 1.696 1.00 88.38 96 PHE A CA 1
ATOM 752 C C . PHE A 1 96 ? -1.488 2.033 1.182 1.00 88.38 96 PHE A C 1
ATOM 754 O O . PHE A 1 96 ? -0.298 2.190 1.457 1.00 88.38 96 PHE A O 1
ATOM 761 N N . ILE A 1 97 ? -1.953 0.993 0.493 1.00 89.00 97 ILE A N 1
ATOM 762 C CA . ILE A 1 97 ? -1.117 -0.030 -0.133 1.00 89.00 97 ILE A CA 1
ATOM 763 C C . ILE A 1 97 ? -1.656 -0.261 -1.538 1.00 89.00 97 ILE A C 1
ATOM 765 O O . ILE A 1 97 ? -2.840 -0.551 -1.700 1.00 89.00 97 ILE A O 1
ATOM 769 N N . GLU A 1 98 ? -0.764 -0.166 -2.516 1.00 86.88 98 GLU A N 1
ATOM 770 C CA . GLU A 1 98 ? -0.967 -0.658 -3.875 1.00 86.88 98 GLU A CA 1
ATOM 771 C C . GLU A 1 98 ? -0.337 -2.041 -3.997 1.00 86.88 98 GLU A C 1
ATOM 773 O O . GLU A 1 98 ? 0.825 -2.248 -3.641 1.00 86.88 98 GLU A O 1
ATOM 778 N N . VAL A 1 99 ? -1.114 -2.998 -4.484 1.00 87.69 99 VAL A N 1
ATOM 779 C CA . VAL A 1 99 ? -0.684 -4.375 -4.681 1.00 87.69 99 VAL A CA 1
ATOM 780 C C . VAL A 1 99 ? -0.290 -4.550 -6.135 1.00 87.69 99 VAL A C 1
ATOM 782 O O . VAL A 1 99 ? -0.895 -3.984 -7.041 1.00 87.69 99 VAL A O 1
ATOM 785 N N . LYS A 1 100 ? 0.745 -5.354 -6.368 1.00 86.75 100 LYS A N 1
ATOM 786 C CA . LYS A 1 100 ? 1.131 -5.789 -7.708 1.00 86.75 100 LYS A CA 1
ATOM 787 C C . LYS A 1 100 ? 1.150 -7.316 -7.744 1.00 86.75 100 LYS A C 1
ATOM 789 O O . LYS A 1 100 ? 1.567 -7.943 -6.767 1.00 86.75 100 LYS A O 1
ATOM 794 N N . PRO A 1 101 ? 0.691 -7.945 -8.840 1.00 85.44 101 PRO A N 1
ATOM 795 C CA . PRO A 1 101 ? 0.525 -9.394 -8.901 1.00 85.44 101 PRO A CA 1
ATOM 796 C C . PRO A 1 101 ? 1.874 -10.111 -9.005 1.00 85.44 101 PRO A C 1
ATOM 798 O O . PRO A 1 101 ? 1.989 -11.276 -8.631 1.00 85.44 101 PRO A O 1
ATOM 801 N N . CYS A 1 102 ? 2.913 -9.425 -9.480 1.00 83.81 102 CYS A N 1
ATOM 802 C CA . CYS A 1 102 ? 4.265 -9.951 -9.510 1.00 83.81 102 CYS A CA 1
ATOM 803 C C . CYS A 1 102 ? 5.302 -8.852 -9.218 1.00 83.81 102 CYS A C 1
ATOM 805 O O . CYS A 1 102 ? 5.089 -7.702 -9.613 1.00 83.81 102 CYS A O 1
ATOM 807 N N . PRO A 1 103 ? 6.436 -9.189 -8.570 1.00 80.75 103 PRO A N 1
ATOM 808 C CA . PRO A 1 103 ? 7.478 -8.217 -8.223 1.00 80.75 103 PRO A CA 1
ATOM 809 C C . PRO A 1 103 ? 8.068 -7.476 -9.428 1.00 80.75 103 PRO A C 1
ATOM 811 O O . PRO A 1 103 ? 8.570 -6.371 -9.287 1.00 80.75 103 PRO A O 1
ATOM 814 N N . GLU A 1 104 ? 8.007 -8.065 -10.625 1.00 79.75 104 GLU A N 1
ATOM 815 C CA . GLU A 1 104 ? 8.518 -7.454 -11.857 1.00 79.75 104 GLU A CA 1
ATOM 816 C C . GLU A 1 104 ? 7.707 -6.237 -12.338 1.00 79.75 104 GLU A C 1
ATOM 818 O O . GLU A 1 104 ? 8.130 -5.567 -13.278 1.00 79.75 104 GLU A O 1
ATOM 823 N N . LEU A 1 105 ? 6.548 -5.972 -11.728 1.00 78.88 105 LEU A N 1
ATOM 824 C CA . LEU A 1 105 ? 5.690 -4.822 -12.028 1.00 78.88 105 LEU A CA 1
ATOM 825 C C . LEU A 1 105 ? 5.779 -3.717 -10.965 1.00 78.88 105 LEU A C 1
ATOM 827 O O . LEU A 1 105 ? 5.111 -2.694 -11.109 1.00 78.88 105 LEU A O 1
ATOM 831 N N . ASP A 1 106 ? 6.559 -3.914 -9.898 1.00 78.44 106 ASP A N 1
ATOM 832 C CA . ASP A 1 106 ? 6.766 -2.891 -8.873 1.00 78.44 106 ASP A CA 1
ATOM 833 C C . ASP A 1 106 ? 7.862 -1.925 -9.313 1.00 78.44 106 ASP A C 1
ATOM 835 O O . ASP A 1 106 ? 9.008 -2.325 -9.468 1.00 78.44 106 ASP A O 1
ATOM 839 N N . PHE A 1 107 ? 7.526 -0.648 -9.494 1.00 76.19 107 PHE A N 1
ATOM 840 C CA . PHE A 1 107 ? 8.467 0.375 -9.951 1.00 76.19 107 PHE A CA 1
ATOM 841 C C . PHE A 1 107 ? 9.758 0.426 -9.114 1.00 76.19 107 PHE A C 1
ATOM 843 O O . PHE A 1 107 ? 10.830 0.732 -9.649 1.00 76.19 107 PHE A O 1
ATOM 850 N N . PHE A 1 108 ? 9.659 0.098 -7.822 1.00 79.19 108 PHE A N 1
ATOM 851 C CA . PHE A 1 108 ? 10.795 0.022 -6.917 1.00 79.19 108 PHE A CA 1
ATOM 852 C C . PHE A 1 108 ? 11.249 -1.420 -6.708 1.00 79.19 108 PHE A C 1
ATOM 854 O O . PHE A 1 108 ? 10.449 -2.322 -6.466 1.00 79.19 108 PHE A O 1
ATOM 861 N N . ARG A 1 109 ? 12.567 -1.637 -6.750 1.00 74.75 109 ARG A N 1
ATOM 862 C CA . ARG A 1 109 ? 13.158 -2.958 -6.529 1.00 74.75 109 ARG A CA 1
ATOM 863 C C . ARG A 1 109 ? 14.158 -2.932 -5.387 1.00 74.75 109 ARG A C 1
ATOM 865 O O . ARG A 1 109 ? 15.169 -2.231 -5.441 1.00 74.75 109 ARG A O 1
ATOM 872 N N . ASP A 1 110 ? 13.903 -3.772 -4.389 1.00 74.38 110 ASP A N 1
ATOM 873 C CA . ASP A 1 110 ? 14.882 -4.031 -3.343 1.00 74.38 110 ASP A CA 1
ATOM 874 C C . ASP A 1 110 ? 16.100 -4.782 -3.906 1.00 74.38 110 ASP A C 1
ATOM 876 O O . ASP A 1 110 ? 15.959 -5.648 -4.784 1.00 74.38 110 ASP A O 1
ATOM 880 N N . PRO A 1 111 ? 17.307 -4.501 -3.385 1.00 77.31 111 PRO A N 1
ATOM 881 C CA . PRO A 1 111 ? 18.473 -5.310 -3.694 1.00 77.31 111 PRO A CA 1
ATOM 882 C C . PRO A 1 111 ? 18.255 -6.770 -3.245 1.00 77.31 111 PRO A C 1
ATOM 884 O O . PRO A 1 111 ? 17.585 -7.012 -2.235 1.00 77.31 111 PRO A O 1
ATOM 887 N N . PRO A 1 112 ? 18.832 -7.759 -3.954 1.00 79.31 112 PRO A N 1
ATOM 888 C CA . PRO A 1 112 ? 18.822 -9.150 -3.508 1.00 79.31 112 PRO A CA 1
ATOM 889 C C . PRO A 1 112 ? 19.378 -9.290 -2.084 1.00 79.31 112 PRO A C 1
ATOM 891 O O . PRO A 1 112 ? 20.329 -8.601 -1.722 1.00 79.31 112 PRO A O 1
ATOM 894 N N . LYS A 1 113 ? 18.814 -10.209 -1.288 1.00 75.81 113 LYS A N 1
ATOM 895 C CA . LYS A 1 113 ? 19.205 -10.407 0.123 1.00 75.81 113 LYS A CA 1
ATOM 896 C C . LYS A 1 113 ? 20.683 -10.774 0.299 1.00 75.81 113 LYS A C 1
ATOM 898 O O . LYS A 1 113 ? 21.273 -10.396 1.304 1.00 75.81 113 LYS A O 1
ATOM 903 N N . ASP A 1 114 ? 21.261 -11.449 -0.691 1.00 82.88 114 ASP A N 1
ATOM 904 C CA . ASP A 1 114 ? 22.621 -11.996 -0.638 1.00 82.88 114 ASP A CA 1
ATOM 905 C C . ASP A 1 114 ? 23.650 -11.135 -1.393 1.00 82.88 114 ASP A C 1
ATOM 907 O O . ASP A 1 114 ? 24.737 -11.612 -1.713 1.00 82.88 114 ASP A O 1
ATOM 911 N N . ILE A 1 115 ? 23.313 -9.884 -1.734 1.00 84.06 115 ILE A N 1
ATOM 912 C CA . ILE A 1 115 ? 24.239 -9.011 -2.461 1.00 84.06 115 ILE A CA 1
ATOM 913 C C . ILE A 1 115 ? 25.352 -8.484 -1.545 1.00 84.06 115 ILE A C 1
ATOM 915 O O . ILE A 1 115 ? 25.091 -8.077 -0.409 1.00 84.06 115 ILE A O 1
ATOM 919 N N . ASP A 1 116 ? 26.588 -8.451 -2.051 1.00 85.69 116 ASP A N 1
ATOM 920 C CA . ASP A 1 116 ? 27.705 -7.831 -1.338 1.00 85.69 116 ASP A CA 1
ATOM 921 C C . ASP A 1 116 ? 27.489 -6.319 -1.161 1.00 85.69 116 ASP A C 1
ATOM 923 O O . ASP A 1 116 ? 26.817 -5.652 -1.956 1.00 85.69 116 ASP A O 1
ATOM 927 N N . ALA A 1 117 ? 28.092 -5.755 -0.113 1.00 78.12 117 ALA A N 1
ATOM 928 C CA . ALA A 1 117 ? 27.999 -4.331 0.179 1.00 78.12 117 ALA A CA 1
ATOM 929 C C . ALA A 1 117 ? 28.537 -3.456 -0.969 1.00 78.12 117 ALA A C 1
ATOM 931 O O . ALA A 1 117 ? 27.967 -2.393 -1.226 1.00 78.12 117 ALA A O 1
ATOM 932 N N . ASN A 1 118 ? 29.582 -3.902 -1.679 1.00 76.94 118 ASN A N 1
ATOM 933 C CA . ASN A 1 118 ? 30.134 -3.162 -2.818 1.00 76.94 118 ASN A CA 1
ATOM 934 C C . ASN A 1 118 ? 29.199 -3.206 -4.033 1.00 76.94 118 ASN A C 1
ATOM 936 O O . ASN A 1 118 ? 29.015 -2.199 -4.717 1.00 76.94 118 ASN A O 1
ATOM 940 N N . ASP A 1 119 ? 28.539 -4.341 -4.250 1.00 79.06 119 ASP A N 1
ATOM 941 C CA . ASP A 1 119 ? 27.622 -4.540 -5.372 1.00 79.06 119 ASP A CA 1
ATOM 942 C C . ASP A 1 119 ? 26.267 -3.856 -5.137 1.00 79.06 119 ASP A C 1
ATOM 944 O O . ASP A 1 119 ? 25.585 -3.461 -6.089 1.00 79.06 119 ASP A O 1
ATOM 948 N N . ARG A 1 120 ? 25.891 -3.610 -3.875 1.00 76.81 120 ARG A N 1
ATOM 949 C CA . ARG A 1 120 ? 24.675 -2.864 -3.515 1.00 76.81 120 ARG A CA 1
ATOM 950 C C . ARG A 1 120 ? 24.656 -1.448 -4.096 1.00 76.81 120 ARG A C 1
ATOM 952 O O . ARG A 1 120 ? 23.587 -0.976 -4.472 1.00 76.81 120 ARG A O 1
ATOM 959 N N . ALA A 1 121 ? 25.810 -0.787 -4.211 1.00 76.12 121 ALA A N 1
ATOM 960 C CA . ALA A 1 121 ? 25.911 0.554 -4.796 1.00 76.12 121 ALA A CA 1
ATOM 961 C C . ALA A 1 121 ? 25.591 0.582 -6.304 1.00 76.12 121 ALA A C 1
ATOM 963 O O . ALA A 1 121 ? 25.219 1.626 -6.835 1.00 76.12 121 ALA A O 1
ATOM 964 N N . SER A 1 122 ? 25.704 -0.563 -6.987 1.00 75.88 122 SER A N 1
ATOM 965 C CA . SER A 1 122 ? 25.368 -0.711 -8.408 1.00 75.88 122 SER A CA 1
ATOM 966 C C . SER A 1 122 ? 23.894 -1.055 -8.662 1.00 75.88 122 SER A C 1
ATOM 968 O O . SER A 1 122 ? 23.438 -1.027 -9.807 1.00 75.88 122 SER A O 1
ATOM 970 N N . CYS A 1 123 ? 23.124 -1.358 -7.609 1.00 73.25 123 CYS A N 1
ATOM 971 C CA . CYS A 1 123 ? 21.703 -1.659 -7.738 1.00 73.25 123 CYS A CA 1
ATOM 972 C C . CYS A 1 123 ? 20.916 -0.415 -8.153 1.00 73.25 123 CYS A C 1
ATOM 974 O O . CYS A 1 123 ? 20.900 0.599 -7.454 1.00 73.25 123 CYS A O 1
ATOM 976 N N . LYS A 1 124 ? 20.190 -0.518 -9.267 1.00 72.31 124 LYS A N 1
ATOM 977 C CA . LYS A 1 124 ? 19.183 0.474 -9.638 1.00 72.31 124 LYS A CA 1
ATOM 978 C C . LYS A 1 124 ? 17.927 0.244 -8.801 1.00 72.31 124 LYS A C 1
ATOM 980 O O . LYS A 1 124 ? 17.344 -0.836 -8.838 1.00 72.31 124 LYS A O 1
ATOM 985 N N . PHE A 1 125 ? 17.529 1.271 -8.057 1.00 67.25 125 PHE A N 1
ATOM 986 C CA . PHE A 1 125 ? 16.311 1.261 -7.243 1.00 67.25 125 PHE A CA 1
ATOM 987 C C . PHE A 1 125 ? 15.037 1.359 -8.094 1.00 67.25 125 PHE A C 1
ATOM 989 O O . PHE A 1 125 ? 13.996 0.830 -7.717 1.00 67.25 125 PHE A O 1
ATOM 996 N N . VAL A 1 126 ? 15.142 2.011 -9.255 1.00 71.69 126 VAL A N 1
ATOM 997 C CA . VAL A 1 126 ? 14.096 2.074 -10.281 1.00 71.69 126 VAL A CA 1
ATOM 998 C C . VAL A 1 126 ? 14.264 0.882 -11.218 1.00 71.69 126 VAL A C 1
ATOM 1000 O O . VAL A 1 126 ? 15.381 0.628 -11.684 1.00 71.69 126 VAL A O 1
ATOM 1003 N N . LEU A 1 127 ? 13.179 0.149 -11.483 1.00 67.06 127 LEU A N 1
ATOM 1004 C CA . LEU A 1 127 ? 13.220 -1.006 -12.377 1.00 67.06 127 LEU A CA 1
ATOM 1005 C C . LEU A 1 127 ? 13.787 -0.648 -13.764 1.00 67.06 127 LEU A C 1
ATOM 1007 O O . LEU A 1 127 ? 13.353 0.296 -14.420 1.00 67.06 127 LEU A O 1
ATOM 1011 N N . ASP A 1 128 ? 14.698 -1.492 -14.248 1.00 69.62 128 ASP A N 1
ATOM 1012 C CA . ASP A 1 128 ? 15.163 -1.502 -15.637 1.00 69.62 128 ASP A CA 1
ATOM 1013 C C . ASP A 1 128 ? 14.222 -2.394 -16.470 1.00 69.62 128 ASP A C 1
ATOM 1015 O O . ASP A 1 128 ? 14.500 -3.569 -16.733 1.00 69.62 128 ASP A O 1
ATOM 1019 N N . ILE A 1 129 ? 13.020 -1.884 -16.765 1.00 70.00 129 ILE A N 1
ATOM 1020 C CA . ILE A 1 129 ? 11.980 -2.660 -17.452 1.00 70.00 129 ILE A CA 1
ATOM 1021 C C . ILE A 1 129 ? 12.226 -2.639 -18.963 1.00 70.00 129 ILE A C 1
ATOM 1023 O O . ILE A 1 129 ? 11.866 -1.694 -19.659 1.00 70.00 129 ILE A O 1
ATOM 1027 N N . GLY A 1 130 ? 12.778 -3.731 -19.499 1.00 71.75 130 GLY A N 1
ATOM 1028 C CA . GLY A 1 130 ? 13.012 -3.869 -20.944 1.00 71.75 130 GLY A CA 1
ATOM 1029 C C . GLY A 1 130 ? 11.736 -3.991 -21.795 1.00 71.75 130 GLY A C 1
ATOM 1030 O O . GLY A 1 130 ? 11.767 -3.744 -23.001 1.00 71.75 130 GLY A O 1
ATOM 1031 N N . ASN A 1 131 ? 10.601 -4.368 -21.195 1.00 83.19 131 ASN A N 1
ATOM 1032 C CA . ASN A 1 131 ? 9.309 -4.438 -21.878 1.00 83.19 131 ASN A CA 1
ATOM 1033 C C . ASN A 1 131 ? 8.566 -3.097 -21.765 1.00 83.19 131 ASN A C 1
ATOM 1035 O O . ASN A 1 131 ? 8.169 -2.701 -20.673 1.00 83.19 131 ASN A O 1
ATOM 1039 N N . LYS A 1 132 ? 8.310 -2.442 -22.903 1.00 83.25 132 LYS A 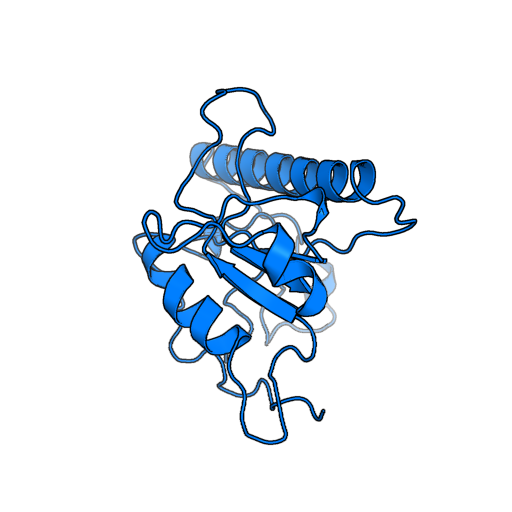N 1
ATOM 1040 C CA . LYS A 1 132 ? 7.644 -1.129 -22.947 1.00 83.25 132 LYS A CA 1
ATOM 1041 C C . LYS A 1 132 ? 6.269 -1.096 -22.270 1.00 83.25 132 LYS A C 1
ATOM 1043 O O . LYS A 1 132 ? 5.969 -0.119 -21.601 1.00 83.25 132 LYS A O 1
ATOM 1048 N N . GLY A 1 133 ? 5.457 -2.144 -22.417 1.00 83.06 133 GLY A N 1
ATOM 1049 C CA . GLY A 1 133 ? 4.126 -2.197 -21.801 1.00 83.06 133 GLY A CA 1
ATOM 1050 C C . GLY A 1 133 ? 4.194 -2.322 -20.279 1.00 83.06 133 GLY A C 1
ATOM 1051 O O . GLY A 1 133 ? 3.449 -1.658 -19.566 1.00 83.06 133 GLY A O 1
ATOM 1052 N N . ASN A 1 134 ? 5.140 -3.112 -19.769 1.00 80.62 134 ASN A N 1
ATOM 1053 C CA . ASN A 1 134 ? 5.378 -3.194 -18.327 1.00 80.62 134 ASN A CA 1
ATOM 1054 C C . ASN A 1 134 ? 5.960 -1.883 -17.774 1.00 80.62 134 ASN A C 1
ATOM 1056 O O . ASN A 1 134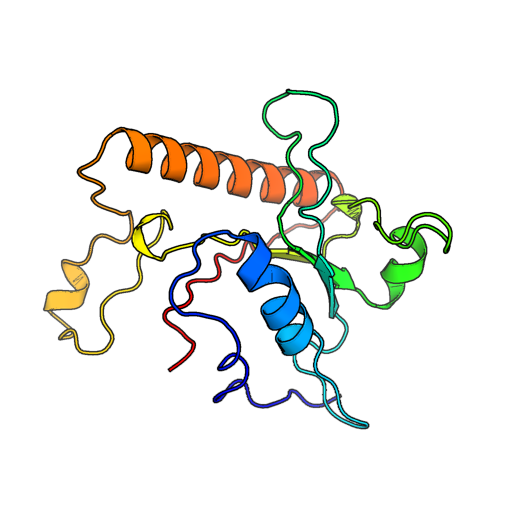 ? 5.648 -1.521 -16.644 1.00 80.62 134 ASN A O 1
ATOM 1060 N N . LEU A 1 135 ? 6.786 -1.178 -18.558 1.00 81.88 135 LEU A N 1
ATOM 1061 C CA . LEU A 1 135 ? 7.325 0.128 -18.179 1.00 81.88 135 LEU A CA 1
ATOM 1062 C C . LEU A 1 135 ? 6.207 1.158 -18.034 1.00 81.88 135 LEU A C 1
ATOM 1064 O O . LEU A 1 135 ? 6.080 1.770 -16.981 1.00 81.88 135 LEU A O 1
ATOM 1068 N N . GLU A 1 136 ? 5.347 1.265 -19.046 1.00 83.31 136 GLU A N 1
ATOM 1069 C CA . GLU A 1 136 ? 4.183 2.152 -19.020 1.00 83.31 136 GLU A CA 1
ATOM 1070 C C . GLU A 1 136 ? 3.237 1.814 -17.855 1.00 83.31 136 GLU A C 1
ATOM 1072 O O . GLU A 1 136 ? 2.742 2.708 -17.169 1.00 83.31 136 GLU A O 1
ATOM 1077 N N . TYR A 1 137 ? 3.015 0.526 -17.573 1.00 81.44 137 TYR A N 1
ATOM 1078 C CA . TYR A 1 137 ? 2.236 0.098 -16.408 1.00 81.44 137 TYR A CA 1
ATOM 1079 C C . TYR A 1 137 ? 2.857 0.579 -15.089 1.00 81.44 137 TYR A C 1
ATOM 1081 O O . TYR A 1 137 ? 2.162 1.156 -14.252 1.00 81.44 137 TYR A O 1
ATOM 1089 N N . ALA A 1 138 ? 4.162 0.364 -14.906 1.00 80.56 138 ALA A N 1
ATOM 1090 C CA . ALA A 1 138 ? 4.865 0.733 -13.682 1.00 80.56 138 ALA A CA 1
ATOM 1091 C C . ALA A 1 138 ? 4.933 2.260 -13.487 1.00 80.56 138 ALA A C 1
ATOM 1093 O O . ALA A 1 138 ? 4.757 2.741 -12.368 1.00 80.56 138 ALA A O 1
ATOM 1094 N N . GLU A 1 139 ? 5.132 3.030 -14.560 1.00 83.06 139 GLU A N 1
ATOM 1095 C CA . GLU A 1 139 ? 5.114 4.499 -14.527 1.00 83.06 139 GLU A CA 1
ATOM 1096 C C . GLU A 1 139 ? 3.731 5.043 -14.149 1.00 83.06 139 GLU A C 1
ATOM 1098 O O . GLU A 1 139 ? 3.622 5.911 -13.280 1.00 83.06 139 GLU A O 1
ATOM 1103 N N . ASN A 1 140 ? 2.665 4.493 -14.739 1.00 82.25 140 ASN A N 1
ATOM 1104 C CA . ASN A 1 140 ? 1.295 4.859 -14.381 1.00 82.25 140 ASN A CA 1
ATOM 1105 C C . ASN A 1 140 ? 0.991 4.522 -12.915 1.00 82.25 140 ASN A C 1
ATOM 1107 O O . ASN A 1 140 ? 0.453 5.362 -12.191 1.00 82.25 140 ASN A O 1
ATOM 1111 N N . ALA A 1 141 ? 1.402 3.338 -12.449 1.00 82.06 141 ALA A N 1
ATOM 1112 C CA . ALA A 1 141 ? 1.252 2.942 -11.052 1.00 82.06 141 ALA A CA 1
ATOM 1113 C C . ALA A 1 141 ? 2.014 3.881 -10.098 1.00 82.06 141 ALA A C 1
ATOM 1115 O O . ALA A 1 141 ? 1.503 4.224 -9.030 1.00 82.06 141 ALA A O 1
ATOM 1116 N N . LEU A 1 142 ? 3.213 4.345 -10.465 1.00 83.88 142 LEU A N 1
ATOM 1117 C CA . LEU A 1 142 ? 3.942 5.343 -9.680 1.00 83.88 142 LEU A CA 1
ATOM 1118 C C . LEU A 1 142 ? 3.192 6.682 -9.632 1.00 83.88 142 LEU A C 1
ATOM 1120 O O . LEU A 1 142 ? 3.002 7.236 -8.549 1.00 83.88 142 LEU A O 1
ATOM 1124 N N . GLY A 1 143 ? 2.746 7.192 -10.783 1.00 83.81 143 GLY A N 1
ATOM 1125 C CA . GLY A 1 143 ? 1.991 8.447 -10.857 1.00 83.81 143 GLY A CA 1
ATOM 1126 C C . GLY A 1 143 ? 0.717 8.407 -10.009 1.00 83.81 143 GLY A C 1
ATOM 1127 O O . GLY A 1 143 ? 0.391 9.365 -9.309 1.00 83.81 143 GLY A O 1
ATOM 1128 N N . GLN A 1 144 ? 0.045 7.260 -9.999 1.00 82.81 144 GLN A N 1
ATOM 1129 C CA . GLN A 1 144 ? -1.142 7.003 -9.194 1.00 82.81 144 GLN A CA 1
ATOM 1130 C C . GLN A 1 144 ? -0.837 6.989 -7.687 1.00 82.81 144 GLN A C 1
ATOM 1132 O O . GLN A 1 144 ? -1.534 7.655 -6.923 1.00 82.81 144 GLN A O 1
ATOM 1137 N N . ASN A 1 145 ? 0.253 6.346 -7.256 1.00 83.94 145 ASN A N 1
ATOM 1138 C CA . ASN A 1 145 ? 0.707 6.398 -5.859 1.00 83.94 145 ASN A CA 1
ATOM 1139 C C . ASN A 1 145 ? 1.009 7.832 -5.390 1.00 83.94 145 ASN A C 1
ATOM 1141 O O . ASN A 1 145 ? 0.637 8.218 -4.279 1.00 83.94 145 ASN A O 1
ATOM 1145 N N . ILE A 1 146 ? 1.653 8.639 -6.241 1.00 83.94 146 ILE A N 1
ATOM 1146 C CA . ILE A 1 146 ? 1.928 10.054 -5.952 1.00 83.94 146 ILE A CA 1
ATOM 1147 C C . ILE A 1 146 ? 0.617 10.838 -5.821 1.00 83.94 146 ILE A C 1
ATOM 1149 O O . ILE A 1 146 ? 0.471 11.625 -4.884 1.00 83.94 146 ILE A O 1
ATOM 1153 N N . ALA A 1 147 ? -0.351 10.599 -6.711 1.00 82.94 147 ALA A N 1
ATOM 1154 C CA . ALA A 1 147 ? -1.663 11.238 -6.649 1.00 82.94 147 ALA A CA 1
ATOM 1155 C C . ALA A 1 147 ? -2.403 10.905 -5.342 1.00 82.94 147 ALA A C 1
ATOM 1157 O O . ALA A 1 147 ? -2.947 11.805 -4.708 1.00 82.94 147 ALA A O 1
ATOM 1158 N N . TYR A 1 148 ? -2.361 9.650 -4.882 1.00 82.88 148 TYR A N 1
ATOM 1159 C CA . TYR A 1 148 ? -2.961 9.256 -3.602 1.00 82.88 148 TYR A CA 1
ATOM 1160 C C . TYR A 1 148 ? -2.326 9.968 -2.417 1.00 82.88 148 TYR A C 1
ATOM 1162 O O . TYR A 1 148 ? -3.033 10.488 -1.555 1.00 82.88 148 TYR A O 1
ATOM 1170 N N . ALA A 1 149 ? -0.993 10.012 -2.375 1.00 81.50 149 ALA A N 1
ATOM 1171 C CA . ALA A 1 149 ? -0.272 10.700 -1.314 1.00 81.50 149 ALA A CA 1
ATOM 1172 C C . ALA A 1 149 ? -0.615 12.198 -1.291 1.00 81.50 149 ALA A C 1
ATOM 1174 O O . ALA A 1 149 ? -0.869 12.750 -0.220 1.00 81.50 149 ALA A O 1
ATOM 1175 N N . ALA A 1 150 ? -0.676 12.838 -2.464 1.00 81.31 150 ALA A N 1
ATOM 1176 C CA . ALA A 1 150 ? -1.081 14.233 -2.592 1.00 81.31 150 ALA A CA 1
ATOM 1177 C C . ALA A 1 150 ? -2.521 14.457 -2.103 1.00 81.31 150 ALA A C 1
ATOM 1179 O O . ALA A 1 150 ? -2.762 15.392 -1.343 1.00 81.31 150 ALA A O 1
ATOM 1180 N N . GLU A 1 151 ? -3.455 13.577 -2.466 1.00 78.81 151 GLU A N 1
ATOM 1181 C CA . GLU A 1 151 ? -4.863 13.692 -2.078 1.00 78.81 151 GLU A CA 1
ATOM 1182 C C . GLU A 1 151 ? -5.069 13.509 -0.568 1.00 78.81 151 GLU A C 1
ATOM 1184 O O . GLU A 1 151 ? -5.788 14.283 0.066 1.00 78.81 151 GLU A O 1
ATOM 1189 N N . ILE A 1 152 ? -4.395 12.527 0.041 1.00 77.88 152 ILE A N 1
ATOM 1190 C CA . ILE A 1 152 ? -4.418 12.315 1.497 1.00 77.88 152 ILE A CA 1
ATOM 1191 C C . ILE A 1 152 ? -3.861 13.553 2.219 1.00 77.88 152 ILE A C 1
ATOM 1193 O O . ILE A 1 152 ? -4.476 14.036 3.172 1.00 77.88 152 ILE A O 1
ATOM 1197 N N . CYS A 1 153 ? -2.739 14.107 1.740 1.00 75.31 153 CYS A N 1
ATOM 1198 C CA . CYS A 1 153 ? -2.146 15.342 2.268 1.00 75.31 153 CYS A CA 1
ATOM 1199 C C . CYS A 1 153 ? -3.030 16.580 2.080 1.00 75.31 153 CYS A C 1
ATOM 1201 O O . CYS A 1 153 ? -2.964 17.496 2.892 1.00 75.31 153 CYS A O 1
ATOM 1203 N N . ALA A 1 154 ? -3.814 16.653 1.005 1.00 74.50 154 ALA A N 1
ATOM 1204 C CA . ALA A 1 154 ? -4.690 17.791 0.747 1.00 74.50 154 ALA A CA 1
ATOM 1205 C C . ALA A 1 154 ? -5.941 17.763 1.639 1.00 74.50 154 ALA A C 1
ATOM 1207 O O . ALA A 1 154 ? -6.405 18.808 2.092 1.00 74.50 154 ALA A O 1
ATOM 1208 N N . ARG A 1 155 ? -6.492 16.570 1.900 1.00 72.38 155 ARG A N 1
ATOM 1209 C CA . ARG A 1 155 ? -7.743 16.397 2.661 1.00 72.38 155 ARG A CA 1
ATOM 1210 C C . ARG A 1 155 ? -7.555 16.385 4.169 1.00 72.38 155 ARG A C 1
ATOM 1212 O O . ARG A 1 155 ? -8.475 16.725 4.908 1.00 72.38 155 ARG A O 1
ATOM 1219 N N . GLN A 1 156 ? -6.380 15.993 4.637 1.00 65.38 156 GLN A N 1
ATOM 1220 C CA . GLN A 1 156 ? -6.012 16.093 6.039 1.00 65.38 156 GLN A CA 1
ATOM 1221 C C . GLN A 1 156 ? -5.040 17.257 6.163 1.00 65.38 156 GLN A C 1
ATOM 1223 O O . GLN A 1 156 ? -4.030 17.252 5.477 1.00 65.38 156 GLN A O 1
ATOM 1228 N N . HIS A 1 157 ? -5.279 18.225 7.052 1.00 55.53 157 HIS A N 1
ATOM 1229 C CA . HIS A 1 157 ? -4.273 19.233 7.424 1.00 55.53 157 HIS A CA 1
ATOM 1230 C C . HIS A 1 157 ? -3.088 18.564 8.161 1.00 55.53 157 HIS A C 1
ATOM 1232 O O . HIS A 1 157 ? -2.853 18.780 9.348 1.00 55.53 157 HIS A O 1
ATOM 1238 N N . ARG A 1 158 ? -2.362 17.678 7.479 1.00 57.56 158 ARG A N 1
ATOM 1239 C CA . ARG A 1 158 ? -1.170 16.991 7.959 1.00 57.56 158 ARG A CA 1
ATOM 1240 C C . ARG A 1 158 ? 0.044 17.663 7.347 1.00 57.56 158 ARG A C 1
ATOM 1242 O O . ARG A 1 158 ? 0.082 17.956 6.160 1.00 57.56 158 ARG A O 1
ATOM 1249 N N . HIS A 1 159 ? 1.072 17.845 8.165 1.00 48.97 159 HIS A N 1
ATOM 1250 C CA . HIS A 1 159 ? 2.373 18.299 7.684 1.00 48.97 159 HIS A CA 1
ATOM 1251 C C . HIS A 1 159 ? 3.145 17.196 6.927 1.00 48.97 159 HIS A C 1
ATOM 1253 O O . HIS A 1 159 ? 4.069 17.528 6.192 1.00 48.97 159 HIS A O 1
ATOM 1259 N N . PHE A 1 160 ? 2.778 15.908 7.080 1.00 50.09 160 PHE A N 1
ATOM 1260 C CA . PHE A 1 160 ? 3.491 14.757 6.496 1.00 50.09 160 PHE A CA 1
ATOM 1261 C C . PHE A 1 160 ? 2.552 13.582 6.146 1.00 50.09 160 PHE A C 1
ATOM 1263 O O . PHE A 1 160 ? 1.649 13.264 6.924 1.00 50.09 160 PHE A O 1
ATOM 1270 N N . ALA A 1 161 ? 2.819 12.888 5.030 1.00 52.38 161 ALA A N 1
ATOM 1271 C CA . ALA A 1 161 ? 2.251 11.578 4.688 1.00 52.38 161 ALA A CA 1
ATOM 1272 C C . ALA A 1 161 ? 3.363 10.589 4.312 1.00 52.38 161 ALA A C 1
ATOM 1274 O O . ALA A 1 161 ? 4.359 10.970 3.698 1.00 52.38 161 ALA A O 1
ATOM 1275 N N . PHE A 1 162 ? 3.175 9.319 4.671 1.00 57.25 162 PHE A N 1
ATOM 1276 C CA . PHE A 1 162 ? 4.122 8.240 4.396 1.00 57.25 162 PHE A CA 1
ATOM 1277 C C . PHE A 1 162 ? 3.479 7.233 3.428 1.00 57.25 162 PHE A C 1
ATOM 1279 O O . PHE A 1 162 ? 2.629 6.451 3.861 1.00 57.25 162 PHE A O 1
ATOM 1286 N N . PRO A 1 163 ? 3.826 7.257 2.128 1.00 51.53 163 PRO A N 1
ATOM 1287 C CA . PRO A 1 163 ? 3.404 6.223 1.189 1.00 51.53 163 PRO A CA 1
ATOM 1288 C C . PRO A 1 163 ? 4.200 4.932 1.436 1.00 51.53 163 PRO A C 1
ATOM 1290 O O . PRO A 1 163 ? 5.412 4.980 1.652 1.00 51.53 163 PRO A O 1
ATOM 1293 N N . TYR A 1 164 ? 3.532 3.777 1.393 1.00 56.91 164 TYR A N 1
ATOM 1294 C CA . TYR A 1 164 ? 4.173 2.466 1.532 1.00 56.91 164 TYR A CA 1
ATOM 1295 C C . 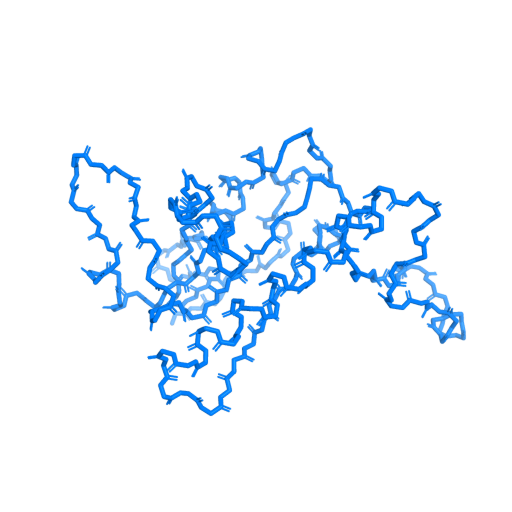TYR A 1 164 ? 3.959 1.640 0.262 1.00 56.91 164 TYR A C 1
ATOM 1297 O O . TYR A 1 164 ? 2.825 1.360 -0.118 1.00 56.91 164 TYR A O 1
ATOM 1305 N N . HIS A 1 165 ? 5.058 1.206 -0.356 1.00 50.16 165 HIS A N 1
ATOM 1306 C CA . HIS A 1 165 ? 5.055 0.196 -1.413 1.00 50.16 165 HIS A CA 1
ATOM 1307 C C . HIS A 1 165 ? 5.324 -1.164 -0.766 1.00 50.16 165 HIS A C 1
ATOM 1309 O O . HIS A 1 165 ? 6.364 -1.349 -0.128 1.00 50.16 165 HIS A O 1
ATOM 1315 N N . LEU A 1 166 ? 4.374 -2.099 -0.854 1.00 44.97 166 LEU A N 1
ATOM 1316 C CA . LEU A 1 166 ? 4.554 -3.428 -0.274 1.00 44.97 166 LEU A CA 1
ATOM 1317 C C . LEU A 1 166 ? 5.118 -4.390 -1.320 1.00 44.97 166 LEU A C 1
ATOM 1319 O O . LEU A 1 166 ? 4.384 -5.010 -2.087 1.00 44.97 166 LEU A O 1
ATOM 1323 N N . LEU A 1 167 ? 6.433 -4.569 -1.267 1.00 42.34 167 LEU A N 1
ATOM 1324 C CA . LEU A 1 167 ? 7.144 -5.592 -2.016 1.00 42.34 167 LEU A CA 1
ATOM 1325 C C . LEU A 1 167 ? 6.997 -6.950 -1.305 1.00 42.34 167 LEU A C 1
ATOM 1327 O O . LEU A 1 167 ? 7.372 -7.116 -0.141 1.00 42.34 167 LEU A O 1
ATOM 1331 N N . VAL A 1 168 ? 6.504 -7.968 -2.014 1.00 37.41 168 VAL A N 1
ATOM 1332 C CA . VAL A 1 168 ? 6.316 -9.339 -1.483 1.00 37.41 168 VAL A CA 1
ATOM 1333 C C . VAL A 1 168 ? 7.655 -10.032 -1.126 1.00 37.41 168 VAL A C 1
ATOM 1335 O O . VAL A 1 168 ? 7.681 -11.089 -0.497 1.00 37.41 168 VAL A O 1
ATOM 1338 N N . LEU A 1 169 ? 8.803 -9.421 -1.439 1.00 32.34 169 LEU A N 1
ATOM 1339 C CA . LEU A 1 169 ? 10.141 -9.957 -1.140 1.00 32.34 169 LEU A CA 1
ATOM 1340 C C . LEU A 1 169 ? 10.503 -9.965 0.365 1.00 32.34 169 LEU A C 1
ATOM 1342 O O . LEU A 1 169 ? 11.464 -10.631 0.768 1.00 32.34 169 LEU A O 1
ATOM 1346 N N . TRP A 1 170 ? 9.702 -9.316 1.216 1.00 31.17 170 TRP A N 1
ATOM 1347 C CA . TRP A 1 170 ? 9.907 -9.247 2.671 1.00 31.17 170 TRP A CA 1
ATOM 1348 C C . TRP A 1 170 ? 9.168 -10.317 3.498 1.00 31.17 170 TRP A C 1
ATOM 1350 O O . TRP A 1 170 ? 9.014 -10.166 4.711 1.00 31.17 170 TRP A O 1
ATOM 1360 N N . LEU A 1 171 ? 8.709 -11.409 2.874 1.00 34.31 171 LEU A N 1
ATOM 1361 C CA . LEU A 1 171 ? 7.919 -12.447 3.563 1.00 34.31 171 LEU A CA 1
ATOM 1362 C C . LEU A 1 171 ? 8.658 -13.766 3.849 1.00 34.31 171 LEU A C 1
ATOM 1364 O O . LEU A 1 171 ? 8.039 -14.699 4.362 1.00 34.31 171 LEU A O 1
ATOM 1368 N N . GLY A 1 172 ? 9.961 -13.824 3.559 1.00 33.28 172 GLY A N 1
ATOM 1369 C CA . GLY A 1 172 ? 10.861 -14.935 3.906 1.00 33.28 172 GLY A CA 1
ATOM 1370 C C . GLY A 1 172 ? 11.905 -14.533 4.933 1.00 33.28 172 GLY A C 1
ATOM 1371 O O . GLY A 1 172 ? 12.584 -13.511 4.671 1.00 33.28 172 GLY A O 1
#

Foldseek 3Di:
DAADDLALLQVVADQAAPDLVSRLVSVQCSQQDDDPVYHNDPQKHKDQQQPDQQPDPDQLSGDFRMFIFGPVCCVVQDDDDVDRHGHDDLLRGQAGEHTDRHLLLAQADDDDPPDDPVCNVVDDRGDPDPDPVSVVSNVSVVSNLVSSLVNSCVSYVDPDHDYDYDNSPPND